Protein AF-A0A379LIK9-F1 (afdb_monomer_lite)

Structure (mmCIF, N/CA/C/O backbone):
data_AF-A0A379LIK9-F1
#
_entry.id   AF-A0A379LIK9-F1
#
loop_
_atom_site.group_PDB
_atom_site.id
_atom_site.type_symbol
_atom_site.label_atom_id
_atom_site.label_alt_id
_atom_site.label_comp_id
_atom_site.label_asym_id
_atom_site.label_entity_id
_atom_site.label_seq_id
_atom_site.pdbx_PDB_ins_code
_atom_site.Cartn_x
_atom_site.Cartn_y
_atom_site.Cartn_z
_atom_site.occupancy
_atom_site.B_iso_or_equiv
_atom_site.auth_seq_id
_atom_site.auth_comp_id
_atom_site.auth_asym_id
_atom_site.auth_atom_id
_atom_site.pdbx_PDB_model_num
ATOM 1 N N . MET A 1 1 ? 30.598 -7.008 -53.733 1.00 50.28 1 MET A N 1
ATOM 2 C CA . MET A 1 1 ? 31.332 -5.773 -54.081 1.00 50.28 1 MET A CA 1
ATOM 3 C C . MET A 1 1 ? 32.057 -5.285 -52.835 1.00 50.28 1 MET A C 1
ATOM 5 O O . MET A 1 1 ? 31.460 -5.412 -51.769 1.00 50.28 1 MET A O 1
ATOM 9 N N . PRO A 1 2 ? 33.309 -4.801 -52.920 1.00 61.75 2 PRO A N 1
ATOM 10 C CA . PRO A 1 2 ? 33.973 -4.184 -51.774 1.00 61.75 2 PRO A CA 1
ATOM 11 C C . PRO A 1 2 ? 33.208 -2.920 -51.365 1.00 61.75 2 PRO A C 1
ATOM 13 O O . PRO A 1 2 ? 32.761 -2.163 -52.229 1.00 61.75 2 PRO A O 1
ATOM 16 N N . ARG A 1 3 ? 33.009 -2.718 -50.060 1.00 68.44 3 ARG A N 1
ATOM 17 C CA . ARG A 1 3 ? 32.355 -1.509 -49.546 1.00 68.44 3 ARG A CA 1
ATOM 18 C C . ARG A 1 3 ? 33.278 -0.315 -49.782 1.00 68.44 3 ARG A C 1
ATOM 20 O O . ARG A 1 3 ? 34.474 -0.404 -49.518 1.00 68.44 3 ARG A O 1
ATOM 27 N N . GLN A 1 4 ? 32.727 0.782 -50.296 1.00 79.19 4 GLN A N 1
ATOM 28 C CA . GLN A 1 4 ? 33.438 2.056 -50.349 1.00 79.19 4 GLN A CA 1
ATOM 29 C C . GLN A 1 4 ? 33.286 2.749 -49.000 1.00 79.19 4 GLN A C 1
ATOM 31 O O . GLN A 1 4 ? 32.171 2.954 -48.528 1.00 79.19 4 GLN A O 1
ATOM 36 N N . TYR A 1 5 ? 34.421 3.069 -48.388 1.00 81.62 5 TYR A N 1
ATOM 37 C CA . TYR A 1 5 ? 34.490 3.867 -47.173 1.00 81.62 5 TYR A CA 1
ATOM 38 C C . TYR A 1 5 ? 34.576 5.354 -47.527 1.00 81.62 5 TYR A C 1
ATOM 40 O O . TYR A 1 5 ? 35.172 5.694 -48.554 1.00 81.62 5 TYR A O 1
ATOM 48 N N . PRO A 1 6 ? 34.043 6.250 -46.682 1.00 86.56 6 PRO A N 1
ATOM 49 C CA . PRO A 1 6 ? 33.421 5.978 -45.382 1.00 86.56 6 PRO A CA 1
ATOM 50 C C . PRO A 1 6 ? 31.971 5.463 -45.460 1.00 86.56 6 PRO A C 1
ATOM 52 O O . PRO A 1 6 ? 31.238 5.793 -46.387 1.00 86.56 6 PRO A O 1
ATOM 55 N N . VAL A 1 7 ? 31.547 4.688 -44.454 1.00 88.25 7 VAL A N 1
ATOM 56 C CA . VAL A 1 7 ? 30.168 4.187 -44.296 1.00 88.25 7 VAL A CA 1
ATOM 57 C C . VAL A 1 7 ? 29.578 4.722 -42.993 1.00 88.25 7 VAL A C 1
ATOM 59 O O . VAL A 1 7 ? 30.161 4.530 -41.929 1.00 88.25 7 VAL A O 1
ATOM 62 N N . MET A 1 8 ? 28.412 5.366 -43.067 1.00 88.12 8 MET A N 1
ATOM 63 C CA . MET A 1 8 ? 27.662 5.802 -41.886 1.00 88.12 8 MET A CA 1
ATOM 64 C C . MET A 1 8 ? 26.789 4.658 -41.360 1.00 88.12 8 MET A C 1
ATOM 66 O O . MET A 1 8 ? 26.064 4.016 -42.124 1.00 88.12 8 MET A O 1
ATOM 70 N N . LEU A 1 9 ? 26.877 4.406 -40.059 1.00 88.19 9 LEU A N 1
ATOM 71 C CA . LEU A 1 9 ? 26.118 3.394 -39.339 1.00 88.19 9 LEU A CA 1
ATOM 72 C C . LEU A 1 9 ? 25.338 4.045 -38.205 1.00 88.19 9 LEU A C 1
ATOM 74 O O . LEU A 1 9 ? 25.732 5.087 -37.688 1.00 88.19 9 LEU A O 1
ATOM 78 N N . TYR A 1 10 ? 24.257 3.399 -37.800 1.00 87.50 10 TYR A N 1
ATOM 79 C CA . TYR A 1 10 ? 23.312 3.907 -36.824 1.00 87.50 10 TYR A CA 1
ATOM 80 C C . TYR A 1 10 ? 23.012 2.851 -35.769 1.00 87.50 10 TYR A C 1
ATOM 82 O O . TYR A 1 10 ? 22.877 1.667 -36.083 1.00 87.50 10 TYR A O 1
ATOM 90 N N . LEU A 1 11 ? 22.864 3.306 -34.536 1.00 81.38 11 LEU A N 1
ATOM 91 C CA . LEU A 1 11 ? 22.378 2.542 -33.401 1.00 81.38 11 LEU A CA 1
ATOM 92 C C . LEU A 1 11 ? 21.003 3.110 -33.037 1.00 81.38 11 LEU A C 1
ATOM 94 O O . LEU A 1 11 ? 20.905 4.315 -32.825 1.00 81.38 11 LEU A O 1
ATOM 98 N N . ASP A 1 12 ? 19.982 2.250 -33.021 1.00 69.81 12 ASP A N 1
ATOM 99 C CA . ASP A 1 12 ? 18.580 2.496 -32.643 1.00 69.81 12 ASP A CA 1
ATOM 100 C C . ASP A 1 12 ? 17.923 3.818 -33.113 1.00 69.81 12 ASP A C 1
ATOM 102 O O . ASP A 1 12 ? 18.315 4.938 -32.776 1.00 69.81 12 ASP A O 1
ATOM 106 N N . TYR A 1 13 ? 16.834 3.694 -33.880 1.00 67.62 13 TYR A N 1
ATOM 107 C CA . TYR A 1 13 ? 15.982 4.815 -34.320 1.00 67.62 13 TYR A CA 1
ATOM 108 C C . TYR A 1 13 ? 16.731 5.999 -34.958 1.00 67.62 13 TYR A C 1
ATOM 110 O O . TYR A 1 13 ? 16.297 7.143 -34.852 1.00 67.62 13 TYR A O 1
ATOM 118 N N . LEU A 1 14 ? 17.869 5.736 -35.616 1.00 69.50 14 LEU A N 1
ATOM 119 C CA . LEU A 1 14 ? 18.690 6.733 -36.321 1.00 69.50 14 LEU A CA 1
ATOM 120 C C . LEU A 1 14 ? 19.207 7.887 -35.437 1.00 69.50 14 LEU A C 1
ATOM 122 O O . LEU A 1 14 ? 19.677 8.895 -35.961 1.00 69.50 14 LEU A O 1
ATOM 126 N N . THR A 1 15 ? 19.145 7.751 -34.109 1.00 72.12 15 THR A N 1
ATOM 127 C CA . THR A 1 15 ? 19.504 8.831 -33.173 1.00 72.12 15 THR A CA 1
ATOM 128 C C . THR A 1 15 ? 20.993 8.873 -32.856 1.00 72.12 15 THR A C 1
ATOM 130 O O . THR A 1 15 ? 21.562 9.954 -32.720 1.00 72.12 15 THR A O 1
ATOM 133 N N . ASN A 1 16 ? 21.644 7.712 -32.797 1.00 81.31 16 ASN A N 1
ATOM 134 C CA . ASN A 1 16 ? 23.081 7.600 -32.586 1.00 81.31 16 ASN A CA 1
ATOM 135 C C . ASN A 1 16 ? 23.735 7.135 -33.886 1.00 81.31 16 ASN A C 1
ATOM 137 O O . ASN A 1 16 ? 23.353 6.097 -34.424 1.00 81.31 16 ASN A O 1
ATOM 141 N N . PHE A 1 17 ? 24.717 7.881 -34.397 1.00 87.25 17 PHE A N 1
ATOM 142 C CA . PHE A 1 17 ? 25.430 7.515 -35.620 1.00 87.25 17 PHE A CA 1
ATOM 143 C C . PHE A 1 17 ? 26.945 7.516 -35.426 1.00 87.25 17 PHE A C 1
ATOM 145 O O . PHE A 1 17 ? 27.500 8.313 -34.671 1.00 87.25 17 PHE A O 1
ATOM 152 N N . ALA A 1 18 ? 27.610 6.623 -36.148 1.00 89.50 18 ALA A N 1
ATOM 153 C CA . ALA A 1 18 ? 29.056 6.517 -36.218 1.00 89.50 18 ALA A CA 1
ATOM 154 C C . ALA A 1 18 ? 29.482 6.347 -37.679 1.00 89.50 18 ALA A C 1
ATOM 156 O O . ALA A 1 18 ? 28.736 5.821 -38.505 1.00 89.50 18 ALA A O 1
ATOM 157 N N . VAL A 1 19 ? 30.685 6.805 -38.014 1.00 90.25 19 VAL A N 1
ATOM 158 C CA . VAL A 1 19 ? 31.230 6.696 -39.370 1.00 90.25 19 VAL A CA 1
ATOM 159 C C . VAL A 1 19 ? 32.422 5.754 -39.338 1.00 90.25 19 VAL A C 1
ATOM 161 O O . VAL A 1 19 ? 33.399 6.019 -38.648 1.00 90.25 19 VAL A O 1
ATOM 164 N N . ALA A 1 20 ? 32.333 4.658 -40.089 1.00 91.12 20 ALA A N 1
ATOM 165 C CA . ALA A 1 20 ? 33.449 3.755 -40.320 1.00 91.12 20 ALA A CA 1
ATOM 166 C C . ALA A 1 20 ? 34.26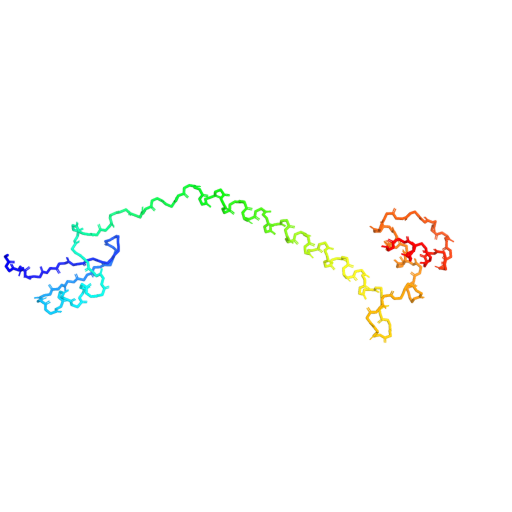2 4.250 -41.518 1.00 91.12 20 ALA A C 1
ATOM 168 O O . ALA A 1 20 ? 33.719 4.396 -42.617 1.00 91.12 20 ALA A O 1
ATOM 169 N N . HIS A 1 21 ? 35.562 4.464 -41.341 1.00 90.81 21 HIS A N 1
ATOM 170 C CA . HIS A 1 21 ? 36.481 4.872 -42.406 1.00 90.81 21 HIS A CA 1
ATOM 171 C C . HIS A 1 21 ? 37.248 3.695 -43.027 1.00 90.81 21 HIS A C 1
ATOM 173 O O . HIS A 1 21 ? 37.918 3.867 -44.046 1.00 90.81 21 HIS A O 1
ATOM 179 N N . ASN A 1 22 ? 37.148 2.502 -42.441 1.00 89.94 22 ASN A N 1
ATOM 180 C CA . ASN A 1 22 ? 37.764 1.266 -42.922 1.00 89.94 22 ASN A CA 1
ATOM 181 C C . ASN A 1 22 ? 36.968 0.028 -42.452 1.00 89.94 22 ASN A C 1
ATOM 183 O O . ASN A 1 22 ? 35.982 0.141 -41.719 1.00 89.94 22 ASN A O 1
ATOM 187 N N . GLN A 1 23 ? 37.384 -1.157 -42.908 1.00 88.69 23 GLN A N 1
ATOM 188 C CA . GLN A 1 23 ? 36.717 -2.428 -42.597 1.00 88.69 23 GLN A CA 1
ATOM 189 C C . GLN A 1 23 ? 36.802 -2.796 -41.114 1.00 88.69 23 GLN A C 1
ATOM 191 O O . GLN A 1 23 ? 35.787 -3.189 -40.546 1.00 88.69 23 GLN A O 1
ATOM 196 N N . ASP A 1 24 ? 37.942 -2.561 -40.467 1.00 90.38 24 ASP A N 1
ATOM 197 C CA . ASP A 1 24 ? 38.127 -2.870 -39.046 1.00 90.38 24 ASP A CA 1
ATOM 198 C C . ASP A 1 24 ? 37.204 -2.029 -38.144 1.00 90.38 24 ASP A C 1
ATOM 200 O O . ASP A 1 24 ? 36.648 -2.525 -37.166 1.00 90.38 24 ASP A O 1
ATOM 204 N N . GLU A 1 25 ? 37.012 -0.747 -38.466 1.00 89.69 25 GLU A N 1
ATOM 205 C CA . GLU A 1 25 ? 36.067 0.138 -37.773 1.00 89.69 25 GLU A CA 1
ATOM 206 C C . GLU A 1 25 ? 34.618 -0.274 -38.017 1.00 89.69 25 GLU A C 1
ATOM 208 O O . GLU A 1 25 ? 33.805 -0.246 -37.094 1.00 89.69 25 GLU A O 1
ATOM 213 N N . TYR A 1 26 ? 34.298 -0.683 -39.244 1.00 89.38 26 TYR A N 1
ATOM 214 C CA . TYR A 1 26 ? 32.967 -1.170 -39.581 1.00 89.38 26 TYR A CA 1
ATOM 215 C C . TYR A 1 26 ? 32.612 -2.417 -38.765 1.00 89.38 26 TYR A C 1
ATOM 217 O O . TYR A 1 26 ? 31.534 -2.464 -38.178 1.00 89.38 26 TYR A O 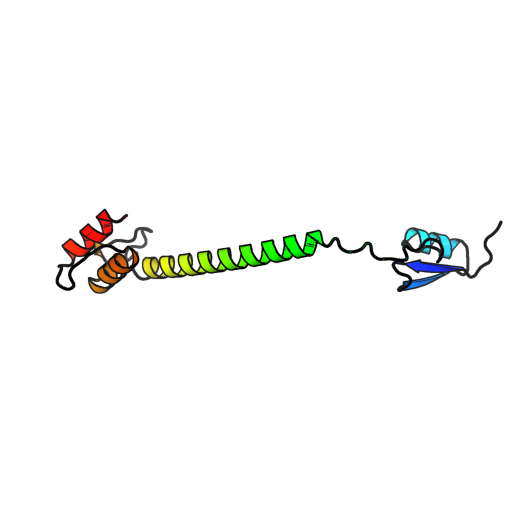1
ATOM 225 N N . ASP A 1 27 ? 33.514 -3.398 -38.684 1.00 90.00 27 ASP A N 1
ATOM 226 C CA . ASP A 1 27 ? 33.252 -4.647 -37.965 1.00 90.00 27 ASP A CA 1
ATOM 227 C C . ASP A 1 27 ? 33.093 -4.409 -36.455 1.00 90.00 27 ASP A C 1
ATOM 229 O O . ASP A 1 27 ? 32.169 -4.950 -35.847 1.00 90.00 27 ASP A O 1
ATOM 233 N N . LYS A 1 28 ? 33.894 -3.506 -35.867 1.00 90.50 28 LYS A N 1
ATOM 234 C CA . LYS A 1 28 ? 33.731 -3.071 -34.466 1.00 90.50 28 LYS A CA 1
ATOM 235 C C . LYS A 1 28 ? 32.385 -2.402 -34.211 1.00 90.50 28 LYS A C 1
ATOM 237 O O . LYS A 1 28 ? 31.743 -2.679 -33.203 1.00 90.50 28 LYS A O 1
ATOM 242 N N . LEU A 1 29 ? 31.959 -1.505 -35.099 1.00 89.56 29 LEU A N 1
ATOM 243 C CA . LEU A 1 29 ? 30.682 -0.808 -34.950 1.00 89.56 29 LEU A CA 1
ATOM 244 C C . LEU A 1 29 ? 29.503 -1.778 -35.104 1.00 89.56 29 LEU A C 1
ATOM 246 O O . LEU A 1 29 ? 28.544 -1.689 -34.344 1.00 89.56 29 LEU A O 1
ATOM 250 N N . VAL A 1 30 ? 29.591 -2.751 -36.014 1.00 87.44 30 VAL A N 1
ATOM 251 C CA . VAL A 1 30 ? 28.581 -3.813 -36.143 1.00 87.44 30 VAL A CA 1
ATOM 252 C C . VAL A 1 30 ? 28.522 -4.704 -34.902 1.00 87.44 30 VAL A C 1
ATOM 254 O O . VAL A 1 30 ? 27.425 -5.026 -34.453 1.00 87.44 30 VAL A O 1
ATOM 257 N N . GLU A 1 31 ? 29.663 -5.074 -34.315 1.00 89.94 31 GLU A N 1
ATOM 258 C CA . GLU A 1 31 ? 29.713 -5.830 -33.053 1.00 89.94 31 GLU A CA 1
ATOM 259 C C . GLU A 1 31 ? 29.079 -5.047 -31.890 1.00 89.94 31 GLU A C 1
ATOM 261 O O . GLU A 1 31 ? 28.405 -5.623 -31.039 1.00 89.94 31 GLU A O 1
ATOM 266 N N . GLN A 1 32 ? 29.215 -3.718 -31.900 1.00 86.62 32 GLN A N 1
ATOM 267 C CA . GLN A 1 32 ? 28.556 -2.806 -30.959 1.00 86.62 32 GLN A CA 1
ATOM 268 C C . GLN A 1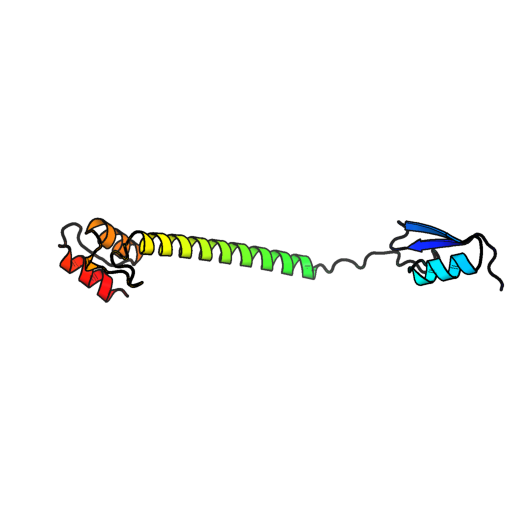 32 ? 27.063 -2.575 -31.257 1.00 86.62 32 GLN A C 1
ATOM 270 O O . GLN A 1 32 ? 26.414 -1.810 -30.547 1.00 86.62 32 GLN A O 1
ATOM 275 N N . GLY A 1 33 ? 26.508 -3.219 -32.288 1.00 85.75 33 GLY A N 1
ATOM 276 C CA . GLY A 1 33 ? 25.088 -3.145 -32.636 1.00 85.75 33 GLY A CA 1
ATOM 277 C C . GLY A 1 33 ? 24.720 -2.066 -33.657 1.00 85.75 33 GLY A C 1
ATOM 278 O O . GLY A 1 33 ? 23.539 -1.909 -33.962 1.00 85.75 33 GLY A O 1
ATOM 279 N N . TYR A 1 34 ? 25.686 -1.343 -34.232 1.00 88.88 34 TYR A N 1
ATOM 280 C CA . TYR A 1 34 ? 25.400 -0.374 -35.288 1.00 88.88 34 TYR A CA 1
ATOM 281 C C . TYR A 1 34 ? 25.071 -1.071 -36.615 1.00 88.88 34 TYR A C 1
ATOM 283 O O . TYR A 1 34 ? 25.697 -2.052 -37.020 1.00 88.88 34 TYR A O 1
ATOM 291 N N . THR A 1 35 ? 24.112 -0.522 -37.354 1.00 87.12 35 THR A N 1
ATOM 292 C CA . THR A 1 35 ? 23.651 -1.061 -38.639 1.00 87.12 35 THR A CA 1
ATOM 293 C C . THR A 1 35 ? 23.575 0.030 -39.710 1.00 87.12 35 THR A C 1
ATOM 295 O O . THR A 1 35 ? 23.634 1.219 -39.406 1.00 87.12 35 THR A O 1
ATOM 298 N N . THR A 1 36 ? 23.504 -0.340 -40.992 1.00 83.00 36 THR A N 1
ATOM 299 C CA . THR A 1 36 ? 23.277 0.645 -42.066 1.00 83.00 36 THR A CA 1
ATOM 300 C C . THR A 1 36 ? 21.855 1.185 -41.991 1.00 83.00 36 THR A C 1
ATOM 302 O O . THR A 1 36 ? 20.967 0.480 -41.525 1.00 83.00 36 THR A O 1
ATOM 305 N N . HIS A 1 37 ? 21.631 2.408 -42.478 1.00 77.38 37 HIS A N 1
ATOM 306 C CA . HIS A 1 37 ? 20.323 3.078 -42.473 1.00 77.38 37 HIS A CA 1
ATOM 307 C C . HIS A 1 37 ? 19.166 2.157 -42.913 1.00 77.38 37 HIS A C 1
ATOM 309 O O . HIS A 1 37 ? 18.132 2.080 -42.263 1.00 77.38 37 HIS A O 1
ATOM 315 N N . ASP A 1 38 ? 19.381 1.392 -43.981 1.00 73.62 38 ASP A N 1
ATOM 316 C CA . ASP A 1 38 ? 18.458 0.411 -44.573 1.00 73.62 38 ASP A CA 1
ATOM 317 C C . ASP A 1 38 ? 18.084 -0.769 -43.654 1.00 73.62 38 ASP A C 1
ATOM 319 O O . ASP A 1 38 ? 17.140 -1.501 -43.946 1.00 73.62 38 ASP A O 1
ATOM 323 N N . LYS A 1 39 ? 18.813 -0.972 -42.555 1.00 71.19 39 LYS A N 1
ATOM 324 C CA . LYS A 1 39 ? 18.606 -2.055 -41.582 1.00 71.19 39 LYS A CA 1
ATOM 325 C C . LYS A 1 39 ? 18.151 -1.568 -40.209 1.00 71.19 39 LYS A C 1
ATOM 327 O O . LYS A 1 39 ? 17.876 -2.397 -39.342 1.00 71.19 39 LYS A O 1
ATOM 332 N N . VAL A 1 40 ? 18.076 -0.257 -40.001 1.00 69.75 40 VAL A N 1
ATOM 333 C CA . VAL A 1 40 ? 17.629 0.314 -38.732 1.00 69.75 40 VAL A CA 1
ATOM 334 C C . VAL A 1 40 ? 16.119 0.146 -38.636 1.00 69.75 40 VAL A C 1
ATOM 336 O O . VAL A 1 40 ? 15.383 0.513 -39.554 1.00 69.75 40 VAL A O 1
ATOM 339 N N . LYS A 1 41 ? 15.646 -0.402 -37.513 1.00 64.50 41 LYS A N 1
ATOM 340 C CA . LYS A 1 41 ? 14.216 -0.426 -37.193 1.00 64.50 41 LYS A CA 1
ATOM 341 C C . LYS A 1 41 ? 13.721 1.021 -37.128 1.00 64.50 41 LYS A C 1
ATOM 343 O O . LYS A 1 41 ? 14.199 1.805 -36.312 1.00 64.50 41 LYS A O 1
ATOM 348 N N . THR A 1 42 ? 12.835 1.383 -38.048 1.00 59.81 42 THR A N 1
ATOM 349 C CA . THR A 1 42 ? 12.412 2.771 -38.295 1.00 59.81 42 THR A CA 1
ATOM 350 C C . THR A 1 42 ? 11.250 3.210 -37.415 1.00 59.81 42 THR A C 1
ATOM 352 O O . THR A 1 42 ? 10.990 4.403 -37.309 1.00 59.81 42 THR A O 1
ATOM 355 N N . GLU A 1 43 ? 10.595 2.276 -36.732 1.00 59.28 43 GLU A N 1
ATOM 356 C CA . GLU A 1 43 ? 9.470 2.564 -35.854 1.00 59.28 43 GLU A CA 1
ATOM 357 C C . GLU A 1 43 ? 9.674 1.832 -34.530 1.00 59.28 43 GLU A C 1
ATOM 359 O O . GLU A 1 43 ? 9.981 0.631 -34.549 1.00 59.28 43 GLU A O 1
ATOM 364 N N . PRO A 1 44 ? 9.559 2.516 -33.375 1.00 56.00 44 PRO A N 1
ATOM 365 C CA . PRO A 1 44 ? 9.315 1.797 -32.140 1.00 56.00 44 PRO A CA 1
ATOM 366 C C . PRO A 1 44 ? 8.014 1.036 -32.341 1.00 56.00 44 PRO A C 1
ATOM 368 O O . PRO A 1 44 ? 7.031 1.620 -32.801 1.00 56.00 44 PRO A O 1
ATOM 371 N N . GLU A 1 45 ? 8.024 -0.270 -32.062 1.00 58.38 45 GLU A N 1
ATOM 372 C CA . GLU A 1 45 ? 6.780 -1.036 -32.060 1.00 58.38 45 GLU A CA 1
ATOM 373 C C . GLU A 1 45 ? 5.763 -0.261 -31.215 1.00 58.38 45 GLU A C 1
ATOM 375 O O . GLU A 1 45 ? 6.130 0.221 -30.134 1.00 58.38 45 GLU A O 1
ATOM 380 N N . PRO A 1 46 ? 4.529 -0.059 -31.715 1.00 52.44 46 PRO A N 1
ATOM 381 C CA . PRO A 1 46 ? 3.521 0.651 -30.954 1.00 52.44 46 PRO A CA 1
ATOM 382 C C . PRO A 1 46 ? 3.401 -0.059 -29.611 1.00 52.44 46 PRO A C 1
ATOM 384 O O . PRO A 1 46 ? 3.132 -1.259 -29.557 1.00 52.44 46 PRO A O 1
ATOM 387 N N . VAL A 1 47 ? 3.673 0.669 -28.529 1.00 55.62 47 VAL A N 1
ATOM 388 C CA . VAL A 1 47 ? 3.470 0.162 -27.175 1.00 55.62 47 VAL A CA 1
ATOM 389 C C . VAL A 1 47 ? 1.998 -0.238 -27.117 1.00 55.62 47 VAL A C 1
ATOM 391 O O . VAL A 1 47 ? 1.126 0.607 -27.308 1.00 55.62 47 VAL A O 1
ATOM 394 N N . ASN A 1 48 ? 1.742 -1.545 -27.020 1.00 51.81 48 ASN A N 1
ATOM 395 C CA . ASN A 1 48 ? 0.409 -2.123 -27.169 1.00 51.81 48 ASN A CA 1
ATOM 396 C C . ASN A 1 48 ? -0.585 -1.386 -26.264 1.00 51.81 48 ASN A C 1
ATOM 398 O O . ASN A 1 48 ? -0.324 -1.248 -25.071 1.00 51.81 48 ASN A O 1
ATOM 402 N N . ALA A 1 49 ? -1.723 -0.956 -26.814 1.00 54.34 49 ALA A N 1
ATOM 403 C CA . ALA A 1 49 ? -2.801 -0.296 -26.068 1.00 54.34 49 ALA A CA 1
ATOM 404 C C . ALA A 1 49 ? -3.298 -1.127 -24.864 1.00 54.34 49 ALA A C 1
ATOM 406 O O . ALA A 1 49 ? -3.797 -0.568 -23.894 1.00 54.34 49 ALA A O 1
ATOM 407 N N . ASP A 1 50 ? -3.071 -2.445 -24.881 1.00 57.06 50 ASP A N 1
ATOM 408 C CA . ASP A 1 50 ? -3.344 -3.351 -23.760 1.00 57.06 50 ASP A CA 1
ATOM 409 C C . ASP A 1 50 ? -2.529 -3.013 -22.494 1.00 57.06 50 ASP A C 1
ATOM 411 O O . ASP A 1 50 ? -2.944 -3.334 -21.381 1.00 57.06 50 ASP A O 1
ATOM 415 N N . ASN A 1 51 ? -1.376 -2.347 -22.632 1.00 59.53 51 ASN A N 1
ATOM 416 C CA . ASN A 1 51 ? -0.554 -1.952 -21.490 1.00 59.53 51 ASN A CA 1
ATOM 417 C C . ASN A 1 51 ? -1.156 -0.783 -20.711 1.00 59.53 51 ASN A C 1
ATOM 419 O O . ASN A 1 51 ? -0.965 -0.739 -19.502 1.00 59.53 51 ASN A O 1
ATOM 423 N N . ASP A 1 52 ? -1.877 0.134 -21.357 1.00 61.50 52 ASP A N 1
ATOM 424 C CA . ASP A 1 52 ? -2.468 1.286 -20.664 1.00 61.50 52 ASP A CA 1
ATOM 425 C C . ASP A 1 52 ? -3.635 0.848 -19.770 1.00 61.50 52 ASP A C 1
ATOM 427 O O . ASP A 1 52 ? -3.775 1.331 -18.642 1.00 61.50 52 ASP A O 1
ATOM 431 N N . ASP A 1 53 ? -4.415 -0.138 -20.219 1.00 67.12 53 ASP A N 1
ATOM 432 C CA . ASP A 1 53 ? -5.490 -0.741 -19.427 1.00 67.12 53 ASP A CA 1
ATOM 433 C C . ASP A 1 53 ? -4.931 -1.562 -18.255 1.00 67.12 53 ASP A C 1
ATOM 435 O O . ASP A 1 53 ? -5.419 -1.451 -17.127 1.00 67.12 53 ASP A O 1
ATOM 439 N N . LEU A 1 54 ? -3.861 -2.334 -18.483 1.00 73.94 54 LEU A N 1
ATOM 440 C CA . LEU A 1 54 ? -3.156 -3.063 -17.422 1.00 73.94 54 LEU A CA 1
ATOM 441 C C . LEU A 1 54 ? -2.500 -2.119 -16.408 1.00 73.94 54 LEU A C 1
ATOM 443 O O . LEU A 1 54 ? -2.542 -2.381 -15.207 1.00 73.94 54 LEU A O 1
ATOM 447 N N . LEU A 1 55 ? -1.923 -1.012 -16.873 1.00 77.75 55 LEU A N 1
ATOM 448 C CA . LEU A 1 55 ? -1.299 -0.009 -16.020 1.00 77.75 55 LEU A CA 1
ATOM 449 C C . LEU A 1 55 ? -2.352 0.729 -15.183 1.00 77.75 55 LEU A C 1
ATOM 451 O O . LEU A 1 55 ? -2.168 0.906 -13.981 1.00 77.75 55 LEU A O 1
ATOM 455 N N . THR A 1 56 ? -3.486 1.089 -15.785 1.00 78.88 56 THR A N 1
ATOM 456 C CA . THR A 1 56 ? -4.623 1.700 -15.079 1.00 78.88 56 THR A CA 1
ATOM 457 C C . THR A 1 56 ? -5.200 0.755 -14.025 1.00 78.88 56 THR A C 1
ATOM 459 O O . THR A 1 56 ? -5.457 1.173 -12.895 1.00 78.88 56 THR A O 1
ATOM 462 N N . ALA A 1 57 ? -5.359 -0.529 -14.361 1.00 77.56 57 ALA A N 1
ATOM 463 C CA . ALA A 1 57 ? -5.808 -1.544 -13.414 1.00 77.56 57 ALA A CA 1
ATOM 464 C C . ALA A 1 57 ? -4.821 -1.717 -12.247 1.00 77.56 57 ALA A C 1
ATOM 466 O O . ALA A 1 57 ? -5.247 -1.745 -11.092 1.00 77.56 57 ALA A O 1
ATOM 467 N N . ALA A 1 58 ? -3.515 -1.760 -12.533 1.00 77.50 58 ALA A N 1
ATOM 468 C CA . ALA A 1 58 ? -2.471 -1.869 -11.519 1.00 77.50 58 ALA A CA 1
ATOM 469 C C . ALA A 1 58 ? -2.447 -0.654 -10.576 1.00 77.50 58 ALA A C 1
ATOM 47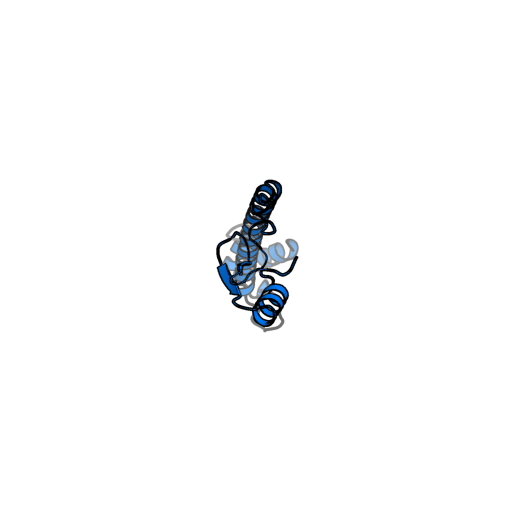1 O O . ALA A 1 58 ? -2.363 -0.829 -9.363 1.00 77.50 58 ALA A O 1
ATOM 472 N N . TYR A 1 59 ? -2.582 0.570 -11.100 1.00 81.00 59 TYR A N 1
ATOM 473 C CA . TYR A 1 59 ? -2.671 1.771 -10.262 1.00 81.00 59 TYR A CA 1
ATOM 474 C C . TYR A 1 59 ? -3.904 1.758 -9.354 1.00 81.00 59 TYR A C 1
ATOM 476 O O . TYR A 1 59 ? -3.788 2.079 -8.173 1.00 81.00 59 TYR A O 1
ATOM 484 N N . GLY A 1 60 ? -5.062 1.329 -9.865 1.00 84.56 60 GLY A N 1
ATOM 485 C CA . GLY A 1 60 ? -6.272 1.209 -9.049 1.00 84.56 60 GLY A CA 1
ATOM 486 C C . GLY A 1 60 ? -6.184 0.120 -7.972 1.00 84.56 60 GLY A C 1
ATOM 487 O O . GLY A 1 60 ? -6.830 0.225 -6.931 1.00 84.56 60 GLY A O 1
ATOM 488 N N . GLU A 1 61 ? -5.404 -0.939 -8.197 1.00 85.75 61 GLU A N 1
ATOM 489 C CA . GLU A 1 61 ? -5.150 -1.971 -7.186 1.00 85.75 61 GLU A CA 1
ATOM 490 C C . GLU A 1 61 ? -4.169 -1.486 -6.110 1.00 85.75 61 GLU A C 1
ATOM 492 O O . GLU A 1 61 ? -4.399 -1.733 -4.927 1.00 85.75 61 GLU A O 1
ATOM 497 N N . ILE A 1 62 ? -3.139 -0.726 -6.498 1.00 86.94 62 ILE A N 1
ATOM 498 C CA . ILE A 1 62 ? -2.210 -0.082 -5.560 1.00 86.94 62 ILE A CA 1
ATOM 499 C C . ILE A 1 62 ? -2.960 0.872 -4.628 1.00 86.94 62 ILE A C 1
ATOM 501 O O . ILE A 1 62 ? -2.789 0.766 -3.420 1.00 86.94 62 ILE A O 1
ATOM 505 N N . GLU A 1 63 ? -3.835 1.733 -5.155 1.00 85.44 63 GLU A N 1
ATOM 506 C CA . GLU A 1 63 ? -4.610 2.685 -4.341 1.00 85.44 63 GLU A CA 1
ATOM 507 C C . GLU A 1 63 ? -5.471 1.965 -3.286 1.00 85.44 63 GLU A C 1
ATOM 509 O O . GLU A 1 63 ? -5.466 2.325 -2.110 1.00 85.44 63 GLU A O 1
ATOM 514 N N . LYS A 1 64 ? -6.134 0.862 -3.665 1.00 86.31 64 LYS A N 1
ATOM 515 C CA . LYS A 1 64 ? -6.912 0.041 -2.719 1.00 86.31 64 LYS A CA 1
ATOM 516 C C . LYS A 1 64 ? -6.044 -0.607 -1.643 1.00 86.31 64 LYS A C 1
ATOM 518 O O . LYS A 1 64 ? -6.461 -0.682 -0.488 1.00 86.31 64 LYS A O 1
ATOM 523 N N . LEU A 1 65 ? -4.868 -1.108 -2.019 1.00 87.00 65 LEU A N 1
ATOM 524 C CA . LEU A 1 65 ? -3.930 -1.712 -1.075 1.00 87.00 65 LEU A CA 1
ATOM 525 C C . LEU A 1 65 ? -3.338 -0.663 -0.129 1.00 87.00 65 LEU A C 1
ATOM 527 O O . LEU A 1 65 ? -3.153 -0.950 1.051 1.00 87.00 65 LEU A O 1
ATOM 531 N N . GLU A 1 66 ? -3.070 0.550 -0.610 1.00 86.31 66 GLU A N 1
ATOM 532 C CA . GLU A 1 66 ? -2.616 1.670 0.218 1.00 86.31 66 GLU A CA 1
ATOM 533 C C . GLU A 1 66 ? -3.682 2.074 1.247 1.00 86.31 66 GLU A C 1
ATOM 535 O O . GLU A 1 66 ? -3.358 2.205 2.431 1.00 86.31 66 GLU A O 1
ATOM 540 N N . ASP A 1 67 ? -4.951 2.159 0.838 1.00 86.56 67 ASP A N 1
ATOM 541 C CA . ASP A 1 67 ? -6.081 2.402 1.743 1.00 86.56 67 ASP A CA 1
ATOM 542 C C . ASP A 1 67 ? -6.229 1.293 2.800 1.00 86.56 67 ASP A C 1
ATOM 544 O O . ASP A 1 67 ? -6.457 1.568 3.984 1.00 86.56 67 ASP A O 1
ATOM 548 N N . GLU A 1 68 ? -6.077 0.024 2.407 1.00 84.75 68 GLU A N 1
ATOM 549 C CA . GLU A 1 68 ? -6.146 -1.107 3.336 1.00 84.75 68 GLU A CA 1
ATOM 550 C C . GLU A 1 68 ? -4.975 -1.102 4.329 1.00 84.75 68 GLU A C 1
ATOM 552 O O . GLU A 1 68 ? -5.174 -1.323 5.528 1.00 84.75 68 GLU A O 1
ATOM 557 N N . VAL A 1 69 ? -3.762 -0.789 3.865 1.00 84.75 69 VAL A N 1
ATOM 558 C CA . VAL A 1 69 ? -2.580 -0.634 4.721 1.00 84.75 69 VAL A CA 1
ATOM 559 C C . VAL A 1 69 ? -2.777 0.505 5.716 1.00 84.75 69 VAL A C 1
ATOM 561 O O . VAL A 1 69 ? -2.436 0.345 6.889 1.00 84.75 69 VAL A O 1
ATOM 564 N N . GLU A 1 70 ? -3.344 1.633 5.295 1.00 83.62 70 GLU A N 1
ATOM 565 C CA . GLU A 1 70 ? -3.619 2.761 6.185 1.00 83.62 70 GLU A CA 1
ATOM 566 C C . GLU A 1 70 ? -4.696 2.410 7.223 1.00 83.62 70 GLU A C 1
ATOM 568 O O . GLU A 1 70 ? -4.515 2.660 8.418 1.00 83.62 70 GLU A O 1
ATOM 573 N N . LEU A 1 71 ? -5.767 1.721 6.820 1.00 77.00 71 LEU A N 1
ATOM 574 C CA . LEU A 1 71 ? -6.780 1.212 7.748 1.00 77.00 71 LEU A CA 1
ATOM 575 C C . LEU A 1 71 ? -6.180 0.227 8.762 1.00 77.00 71 LEU A C 1
ATOM 577 O O . LEU A 1 71 ? -6.499 0.279 9.954 1.00 77.00 71 LEU A O 1
ATOM 581 N N . LEU A 1 72 ? -5.318 -0.683 8.305 1.00 79.00 72 LEU A N 1
ATOM 582 C CA . LEU A 1 72 ? -4.627 -1.636 9.168 1.00 79.00 72 LEU A CA 1
ATOM 583 C C . LEU A 1 72 ? -3.682 -0.921 10.129 1.00 79.00 72 LEU A C 1
ATOM 585 O O . LEU A 1 72 ? -3.701 -1.246 11.310 1.00 79.00 72 LEU A O 1
ATOM 589 N N . ARG A 1 73 ? -2.932 0.089 9.679 1.00 75.38 73 ARG A N 1
ATOM 590 C CA . ARG A 1 73 ? -2.085 0.923 10.547 1.00 75.38 73 ARG A CA 1
ATOM 591 C C . ARG A 1 73 ? -2.893 1.661 11.601 1.00 75.38 73 ARG A C 1
ATOM 593 O O . ARG A 1 73 ? -2.489 1.679 12.757 1.00 75.38 73 ARG A O 1
ATOM 600 N N . GLN A 1 74 ? -4.048 2.214 11.244 1.00 71.25 74 GLN A N 1
ATOM 601 C CA . GLN A 1 74 ? -4.939 2.867 12.203 1.00 71.25 74 GLN A CA 1
ATOM 602 C C . GLN A 1 74 ? -5.495 1.872 13.228 1.00 71.25 74 GLN A C 1
ATOM 604 O O . GLN A 1 74 ? -5.519 2.171 14.421 1.00 71.25 74 GLN A O 1
ATOM 609 N N . LYS A 1 75 ? -5.881 0.663 12.799 1.00 69.00 75 LYS A N 1
ATOM 610 C CA . LYS A 1 75 ? -6.260 -0.427 13.715 1.00 69.00 75 LYS A CA 1
ATOM 611 C C . LYS A 1 75 ? -5.103 -0.800 14.643 1.00 69.00 75 LYS A C 1
ATOM 613 O O . LYS A 1 75 ? -5.313 -0.921 15.845 1.00 69.00 75 LYS A O 1
ATOM 618 N N . LEU A 1 76 ? -3.896 -0.939 14.102 1.00 68.50 76 LEU A N 1
ATOM 619 C CA . LEU A 1 76 ? -2.692 -1.302 14.849 1.00 68.50 76 LEU A CA 1
ATOM 620 C C . LEU A 1 76 ? -2.316 -0.218 15.863 1.00 68.50 76 LEU A C 1
ATOM 622 O O . LEU A 1 76 ? -2.048 -0.546 17.007 1.00 68.50 76 LEU A O 1
ATOM 626 N N . ALA A 1 77 ? -2.419 1.063 15.504 1.00 65.25 77 ALA A N 1
ATOM 627 C CA . ALA A 1 77 ? -2.198 2.179 16.420 1.00 65.25 77 ALA A CA 1
ATOM 628 C C . ALA A 1 77 ? -3.212 2.199 17.578 1.00 65.25 77 ALA A C 1
ATOM 630 O O . ALA A 1 77 ? -2.849 2.530 18.706 1.00 65.25 77 ALA A O 1
ATOM 631 N N . VAL A 1 78 ? -4.472 1.814 17.332 1.00 61.50 78 VAL A N 1
ATOM 632 C CA . VAL A 1 78 ? -5.459 1.630 18.409 1.00 61.50 78 VAL A CA 1
ATOM 633 C C . VAL A 1 78 ? -5.032 0.485 19.327 1.00 61.50 78 VAL A C 1
ATOM 635 O O . VAL A 1 78 ? -5.011 0.687 20.539 1.00 61.50 78 VAL A O 1
ATOM 638 N N . TYR A 1 79 ? -4.618 -0.660 18.779 1.00 60.09 79 TYR A N 1
ATOM 639 C CA . TYR A 1 79 ? -4.102 -1.782 19.573 1.00 60.09 79 TYR A CA 1
ATOM 640 C C . TYR A 1 79 ? -2.822 -1.431 20.350 1.00 60.09 79 TYR A C 1
ATOM 642 O O . TYR A 1 79 ? -2.743 -1.726 21.533 1.00 60.09 79 TYR A O 1
ATOM 650 N N . GLU A 1 80 ? -1.856 -0.738 19.747 1.00 56.84 80 GLU A N 1
ATOM 651 C CA . GLU A 1 80 ? -0.614 -0.300 20.405 1.00 56.84 80 GLU A CA 1
ATOM 652 C C . GLU A 1 80 ? -0.866 0.764 21.480 1.00 56.84 80 GLU A C 1
ATOM 654 O O . GLU A 1 80 ? -0.206 0.780 22.520 1.00 56.84 80 GLU A O 1
ATOM 659 N N . SER A 1 81 ? -1.844 1.651 21.264 1.00 56.50 81 SER A N 1
ATOM 660 C CA . SER A 1 81 ? -2.285 2.597 22.295 1.00 56.50 81 SER A CA 1
ATOM 661 C C . SER A 1 81 ? -2.988 1.892 23.459 1.00 56.50 81 SER A C 1
ATOM 663 O O . SER A 1 81 ? -2.946 2.370 24.597 1.00 56.50 81 SER A O 1
ATOM 665 N N . ALA A 1 82 ? -3.574 0.726 23.189 1.00 56.19 82 ALA A N 1
ATOM 666 C CA . ALA A 1 82 ? -4.190 -0.159 24.156 1.00 56.19 82 ALA A CA 1
ATOM 667 C C . ALA A 1 82 ? -3.127 -1.104 24.752 1.00 56.19 82 ALA A C 1
ATOM 669 O O . ALA A 1 82 ? -3.118 -2.306 24.531 1.00 56.19 82 ALA A O 1
ATOM 670 N N . LYS A 1 83 ? -2.181 -0.480 25.458 1.00 53.97 83 LYS A N 1
ATOM 671 C CA . LYS A 1 83 ? -0.986 -1.034 26.110 1.00 53.97 83 LYS A CA 1
ATOM 672 C C . LYS A 1 83 ? -0.941 -2.557 26.331 1.00 53.97 83 LYS A C 1
ATOM 674 O O . LYS A 1 83 ? -1.653 -3.094 27.171 1.00 53.97 83 LYS A O 1
ATOM 679 N N . ASP A 1 84 ? 0.067 -3.163 25.713 1.00 56.97 84 ASP A N 1
ATOM 680 C CA . ASP A 1 84 ? 0.875 -4.245 26.283 1.00 56.97 84 ASP A CA 1
ATOM 681 C C . ASP A 1 84 ? 1.760 -3.636 27.394 1.00 56.97 84 ASP A C 1
ATOM 683 O O . ASP A 1 84 ? 2.857 -3.121 27.146 1.00 56.97 84 ASP A O 1
ATOM 687 N N . THR A 1 85 ? 1.238 -3.540 28.622 1.00 55.41 85 THR A N 1
ATOM 688 C CA . THR A 1 85 ? 1.966 -2.887 29.727 1.00 55.41 85 THR A CA 1
ATOM 689 C C . THR A 1 85 ? 3.055 -3.790 30.316 1.00 55.41 85 THR A C 1
ATOM 691 O O . THR A 1 85 ? 3.913 -3.312 31.065 1.00 55.41 85 THR A O 1
ATOM 694 N N . ASN A 1 86 ? 3.039 -5.077 29.970 1.00 55.59 86 ASN A N 1
ATOM 695 C CA . ASN A 1 86 ? 3.872 -6.150 30.503 1.00 55.59 86 ASN A CA 1
ATOM 696 C C . ASN A 1 86 ? 4.870 -6.748 29.485 1.00 55.59 86 ASN A C 1
ATOM 698 O O . ASN A 1 86 ? 5.667 -7.601 29.875 1.00 55.59 86 ASN A O 1
ATOM 702 N N . GLN A 1 87 ? 4.907 -6.242 28.248 1.00 55.88 87 GLN A N 1
ATOM 703 C CA . GLN A 1 87 ? 5.774 -6.678 27.142 1.00 55.88 87 GLN A CA 1
ATOM 704 C C . GLN A 1 87 ? 5.625 -8.164 26.777 1.00 55.88 87 GLN A C 1
ATOM 706 O O . GLN A 1 87 ? 6.600 -8.803 26.370 1.00 55.88 87 GLN A O 1
ATOM 711 N N . ASP A 1 88 ? 4.433 -8.737 26.947 1.00 56.94 88 ASP A N 1
ATOM 712 C CA . ASP A 1 88 ? 4.157 -10.137 26.599 1.00 56.94 88 ASP A CA 1
ATOM 713 C C . ASP A 1 88 ? 3.584 -10.307 25.180 1.00 56.94 88 ASP A C 1
ATOM 715 O O . ASP A 1 88 ? 3.396 -11.437 24.719 1.00 56.94 88 ASP A O 1
ATOM 719 N N . GLY A 1 89 ? 3.364 -9.201 24.462 1.00 55.12 89 GLY A N 1
ATOM 720 C CA . GLY A 1 89 ? 2.766 -9.186 23.132 1.00 55.12 89 GLY A CA 1
ATOM 721 C C . GLY A 1 89 ? 1.255 -9.427 23.130 1.00 55.12 89 GLY A C 1
ATOM 722 O O . GLY A 1 89 ? 0.692 -9.653 22.057 1.00 55.12 89 GLY A O 1
ATOM 723 N N . VAL A 1 90 ? 0.592 -9.397 24.293 1.00 59.12 90 VAL A N 1
ATOM 724 C CA . VAL A 1 90 ? -0.846 -9.628 24.453 1.00 59.12 90 VAL A CA 1
ATOM 725 C C . VAL A 1 90 ? -1.525 -8.345 24.920 1.00 59.12 90 VAL A C 1
ATOM 727 O O . VAL A 1 90 ? -1.238 -7.777 25.969 1.00 59.12 90 VAL A O 1
ATOM 730 N N . VAL A 1 91 ? -2.494 -7.888 24.132 1.00 63.66 91 VAL A N 1
ATOM 731 C CA . VAL A 1 91 ? -3.315 -6.728 24.479 1.00 63.66 91 VAL A CA 1
ATOM 732 C C . VAL A 1 91 ? -4.262 -7.115 25.618 1.00 63.66 91 VAL A C 1
ATOM 734 O O . VAL A 1 91 ? -5.258 -7.809 25.412 1.00 63.66 91 VAL A O 1
ATOM 737 N N . SER A 1 92 ? -3.957 -6.671 26.838 1.00 71.88 92 SER A N 1
ATOM 738 C CA . SER A 1 92 ? -4.802 -6.934 28.001 1.00 71.88 92 SER A CA 1
ATOM 739 C C . SER A 1 92 ? -5.927 -5.904 28.106 1.00 71.88 92 SER A C 1
ATOM 741 O O . SER A 1 92 ? -5.723 -4.751 28.496 1.00 71.88 92 SER A O 1
ATOM 743 N N . TYR A 1 93 ? -7.161 -6.326 27.812 1.00 75.94 93 TYR A N 1
ATOM 744 C CA . TYR A 1 93 ? -8.363 -5.505 28.016 1.00 75.94 93 TYR A CA 1
ATOM 745 C C . TYR A 1 93 ? -8.496 -5.006 29.467 1.00 75.94 93 TYR A C 1
ATOM 747 O O . TYR A 1 93 ? -9.005 -3.907 29.704 1.00 75.94 93 TYR A O 1
ATOM 755 N N . ASP A 1 94 ? -7.983 -5.770 30.435 1.00 74.69 94 ASP A N 1
ATOM 756 C CA . ASP A 1 94 ? -7.975 -5.406 31.853 1.00 74.69 94 ASP A CA 1
ATOM 757 C C . ASP A 1 94 ? -7.059 -4.215 32.163 1.00 74.69 94 ASP A C 1
ATOM 759 O O . ASP A 1 94 ? -7.279 -3.497 33.143 1.00 74.69 94 ASP A O 1
ATOM 763 N N . GLU A 1 95 ? -6.060 -3.946 31.325 1.00 74.31 95 GLU A N 1
ATOM 764 C CA . GLU A 1 95 ? -5.132 -2.825 31.492 1.00 74.31 95 GLU A CA 1
ATOM 765 C C . GLU A 1 95 ? -5.637 -1.539 30.821 1.00 74.31 95 GLU A C 1
ATOM 767 O O . GLU A 1 95 ? -5.269 -0.435 31.235 1.00 74.31 95 GLU A O 1
ATOM 772 N N . MET A 1 96 ? -6.577 -1.656 29.877 1.00 78.25 96 MET A N 1
ATOM 773 C CA . MET A 1 96 ? -7.197 -0.517 29.197 1.00 78.25 96 MET A CA 1
ATOM 774 C C . MET A 1 96 ? -8.054 0.336 30.140 1.00 78.25 96 MET A C 1
ATOM 776 O O . MET A 1 96 ? -8.693 -0.143 31.083 1.00 78.25 96 MET A O 1
ATOM 780 N N . LYS A 1 97 ? -8.137 1.638 29.876 1.00 83.31 97 LYS A N 1
ATOM 781 C CA . LYS A 1 97 ? -9.102 2.533 30.528 1.00 83.31 97 LYS A CA 1
ATOM 782 C C . LYS A 1 97 ? -10.499 2.297 29.959 1.00 83.31 97 LYS A C 1
ATOM 784 O O . LYS A 1 97 ? -10.659 1.961 28.790 1.00 83.31 97 LYS A O 1
ATOM 789 N N . SER A 1 98 ? -11.540 2.601 30.738 1.00 85.44 98 SER A N 1
ATOM 790 C CA . SER A 1 98 ? -12.930 2.521 30.255 1.00 85.44 98 SER A CA 1
ATOM 791 C C . SER A 1 98 ? -13.157 3.317 28.965 1.00 85.44 98 SER A C 1
ATOM 793 O O . SER A 1 98 ? -13.893 2.868 28.100 1.00 85.44 98 SER A O 1
ATOM 795 N N . SER A 1 99 ? -12.501 4.469 28.794 1.00 83.25 99 SER A N 1
ATOM 796 C CA . SER A 1 99 ? -12.590 5.262 27.561 1.00 83.25 99 SER A CA 1
ATOM 797 C C . SER A 1 99 ? -11.984 4.564 26.340 1.00 83.25 99 SER A C 1
ATOM 799 O O . SER A 1 99 ? -12.499 4.724 25.237 1.00 83.25 99 SER A O 1
ATOM 801 N N . GLU A 1 100 ? -10.908 3.802 26.535 1.00 79.38 100 GLU A N 1
ATOM 802 C CA . GLU A 1 100 ? -10.213 3.055 25.480 1.00 79.38 100 GLU A CA 1
ATOM 803 C C . GLU A 1 100 ? -11.051 1.836 25.069 1.00 79.38 100 GLU A C 1
ATOM 805 O O . GLU A 1 100 ? -11.322 1.655 23.885 1.00 79.38 100 GLU A O 1
ATOM 810 N N . LEU A 1 101 ? -11.603 1.099 26.043 1.00 84.75 101 LEU A N 1
ATOM 811 C CA . LEU A 1 101 ? -12.543 -0.001 25.788 1.00 84.75 101 LEU A CA 1
ATOM 812 C C . LEU A 1 101 ? -13.795 0.475 25.038 1.00 84.75 101 LEU A C 1
ATOM 814 O O . LEU A 1 101 ? -14.232 -0.161 24.087 1.00 84.75 101 LEU A O 1
ATOM 818 N N . GLN A 1 102 ? -14.357 1.627 25.412 1.00 87.06 102 GLN A N 1
ATOM 819 C CA . GLN A 1 102 ? -15.500 2.209 24.701 1.00 87.06 102 GLN A CA 1
ATOM 820 C C . GLN A 1 102 ? -15.155 2.598 23.256 1.00 87.06 102 GLN A C 1
ATOM 822 O O . GLN A 1 102 ? -15.981 2.421 22.362 1.00 87.06 102 GLN A O 1
ATOM 827 N N . ALA A 1 103 ? -13.959 3.139 23.008 1.00 84.06 103 ALA A N 1
ATOM 828 C CA . ALA A 1 103 ? -13.514 3.466 21.655 1.00 84.06 103 ALA A CA 1
ATOM 829 C C . ALA A 1 103 ? -13.348 2.200 20.800 1.00 84.06 103 ALA A C 1
ATOM 831 O O . ALA A 1 103 ? -13.833 2.162 19.669 1.00 84.06 103 ALA A O 1
ATOM 832 N N . LEU A 1 104 ? -12.757 1.150 21.373 1.00 83.50 104 LEU A N 1
ATOM 833 C CA . LEU 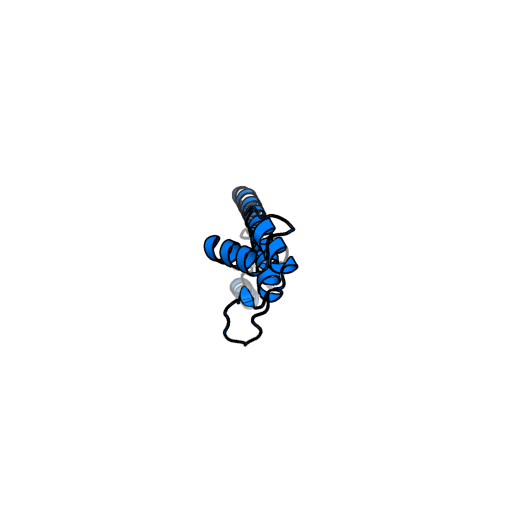A 1 104 ? -12.581 -0.149 20.730 1.00 83.50 104 LEU A CA 1
ATOM 834 C C . LEU A 1 104 ? -13.930 -0.810 20.407 1.00 83.50 104 LEU A C 1
ATOM 836 O O . LEU A 1 104 ? -14.148 -1.238 19.275 1.00 83.50 104 LEU A O 1
ATOM 840 N N . LEU A 1 105 ? -14.882 -0.813 21.344 1.00 86.38 105 LEU A N 1
ATOM 841 C CA . LEU A 1 105 ? -16.228 -1.344 21.106 1.00 86.38 105 LEU A CA 1
ATOM 842 C C . LEU A 1 105 ? -16.977 -0.559 20.017 1.00 86.38 105 LEU A C 1
ATOM 844 O O . LEU A 1 105 ? -17.629 -1.169 19.173 1.00 86.38 105 LEU A O 1
ATOM 848 N N . ARG A 1 106 ? -16.827 0.778 19.956 1.00 87.19 106 ARG A N 1
ATOM 849 C CA . ARG A 1 106 ? -17.372 1.584 18.841 1.00 87.19 106 ARG A CA 1
ATOM 850 C C . ARG A 1 106 ? -16.759 1.193 17.504 1.00 87.19 106 ARG A C 1
ATOM 852 O O . ARG A 1 106 ? -17.488 1.076 16.527 1.00 87.19 106 ARG A O 1
ATOM 859 N N . GLN A 1 107 ? -15.443 0.995 17.461 1.00 80.06 107 GLN A N 1
ATOM 860 C CA . GLN A 1 107 ? -14.741 0.582 16.247 1.00 80.06 107 GLN A CA 1
ATOM 861 C C . GLN A 1 107 ? -15.198 -0.801 15.767 1.00 80.06 107 GLN A C 1
ATOM 863 O O . GLN A 1 107 ? -15.303 -1.025 14.564 1.00 80.06 107 GLN A O 1
ATOM 868 N N . ARG A 1 108 ? -15.502 -1.710 16.700 1.00 81.69 108 ARG A N 1
ATOM 869 C CA . ARG A 1 108 ? -16.028 -3.053 16.415 1.00 81.69 108 ARG A CA 1
ATOM 870 C C . ARG A 1 108 ? -17.541 -3.092 16.166 1.00 81.69 108 ARG A C 1
ATOM 872 O O . ARG A 1 108 ? -18.062 -4.140 15.809 1.00 81.69 108 ARG A O 1
ATOM 879 N N . GLY A 1 109 ? -18.253 -1.977 16.344 1.00 84.75 109 GLY A N 1
ATOM 880 C CA . GLY A 1 109 ? -19.710 -1.923 16.198 1.00 84.75 109 GLY A CA 1
ATOM 881 C C . GLY A 1 109 ? -20.481 -2.659 17.301 1.00 84.75 109 GLY A C 1
ATOM 882 O O . GLY A 1 109 ? -21.632 -3.032 17.092 1.00 84.75 109 GLY A O 1
ATOM 883 N N . VAL A 1 110 ? -19.865 -2.873 18.466 1.00 89.69 110 VAL A N 1
ATOM 884 C CA . VAL A 1 110 ? -20.487 -3.535 19.620 1.00 89.69 110 VAL A CA 1
ATOM 885 C C . VAL A 1 110 ? -21.241 -2.501 20.452 1.00 89.69 110 VAL A C 1
ATOM 887 O O . VAL A 1 110 ? -20.688 -1.464 20.829 1.00 89.69 110 VAL A O 1
ATOM 890 N N . GLU A 1 111 ? -22.510 -2.772 20.758 1.00 91.56 111 GLU A N 1
ATOM 891 C CA . GLU A 1 111 ? -23.310 -1.901 21.617 1.00 91.56 111 GLU A CA 1
ATOM 892 C C . GLU A 1 111 ? -22.832 -1.957 23.075 1.00 91.56 111 GLU A C 1
ATOM 894 O O . GLU A 1 111 ? -22.672 -3.023 23.664 1.00 91.56 111 GLU A O 1
ATOM 899 N N . PHE A 1 112 ? -22.663 -0.787 23.688 1.00 91.75 112 PHE A N 1
ATOM 900 C CA . PHE A 1 112 ? -22.403 -0.633 25.119 1.00 91.75 112 PHE A CA 1
ATOM 901 C C . PHE A 1 112 ? -23.082 0.636 25.631 1.00 91.75 112 PHE A C 1
ATOM 903 O O . PHE A 1 112 ? -23.404 1.555 24.871 1.00 91.75 112 PHE A O 1
ATOM 910 N N . LYS A 1 113 ? -23.269 0.732 26.945 1.00 91.31 113 LYS A N 1
ATOM 911 C CA . LYS A 1 113 ? -23.771 1.944 27.594 1.00 91.31 113 LYS A CA 1
ATOM 912 C C . LYS A 1 113 ? -22.598 2.748 28.129 1.00 91.31 113 LYS A C 1
ATOM 914 O O . LYS A 1 113 ? -21.681 2.223 28.749 1.00 91.31 113 LYS A O 1
ATOM 919 N N . THR A 1 114 ? -22.669 4.071 28.009 1.00 85.44 114 THR A N 1
ATOM 920 C CA . THR A 1 114 ? -21.615 4.982 28.495 1.00 85.44 114 THR A CA 1
ATOM 921 C C . THR A 1 114 ? -21.334 4.849 29.999 1.00 85.44 114 THR A C 1
ATOM 923 O O . THR A 1 114 ? -20.268 5.245 30.460 1.00 85.44 114 THR A O 1
ATOM 926 N N . ARG A 1 115 ? -22.298 4.319 30.767 1.00 89.38 115 ARG A N 1
ATOM 927 C CA . ARG A 1 115 ? -22.208 4.079 32.217 1.00 89.38 115 ARG A CA 1
ATOM 928 C C . ARG A 1 115 ? -21.848 2.637 32.586 1.00 89.38 115 ARG A C 1
ATOM 930 O O . ARG A 1 115 ? -21.846 2.329 33.776 1.00 89.38 115 ARG A O 1
ATOM 937 N N . ASP A 1 116 ? -21.594 1.768 31.611 1.00 90.75 116 ASP A N 1
ATOM 938 C CA . ASP A 1 116 ? -21.151 0.409 31.904 1.00 90.75 116 ASP A CA 1
ATOM 939 C C . ASP A 1 116 ? -19.819 0.454 32.653 1.00 90.75 116 ASP A C 1
ATOM 941 O O . ASP A 1 116 ? -18.943 1.283 32.384 1.00 90.75 116 ASP A O 1
ATOM 945 N N . ASN A 1 117 ? -19.701 -0.413 33.657 1.00 91.62 117 ASN A N 1
ATOM 946 C CA . ASN A 1 117 ? -18.483 -0.510 34.445 1.00 91.62 117 ASN A CA 1
ATOM 947 C C . ASN A 1 117 ? -17.360 -1.145 33.610 1.00 91.62 117 ASN A C 1
ATOM 949 O O . ASN A 1 117 ? -17.601 -1.766 32.573 1.00 91.62 117 ASN A O 1
ATOM 953 N N . LYS A 1 118 ? -16.116 -0.980 34.070 1.00 88.69 118 LYS A N 1
ATOM 954 C CA . LYS A 1 118 ? -14.936 -1.471 33.352 1.00 88.69 118 LYS A CA 1
ATOM 955 C C . LYS A 1 118 ? -15.041 -2.968 33.040 1.00 88.69 118 LYS A C 1
ATOM 957 O O . LYS A 1 118 ? -14.860 -3.338 31.891 1.00 88.69 118 LYS A O 1
ATOM 962 N N . ASP A 1 119 ? -15.429 -3.785 34.013 1.00 91.38 119 ASP A N 1
ATOM 963 C CA . ASP A 1 119 ? -15.532 -5.241 33.851 1.00 91.38 119 ASP A CA 1
ATOM 964 C C . ASP A 1 119 ? -16.536 -5.652 32.761 1.00 91.38 119 ASP A C 1
ATOM 966 O O . ASP A 1 119 ? -16.309 -6.613 32.030 1.00 91.38 119 ASP A O 1
ATOM 970 N N . THR A 1 120 ? -17.645 -4.918 32.619 1.00 92.69 120 THR A N 1
ATOM 971 C CA . THR A 1 120 ? -18.623 -5.157 31.544 1.00 92.69 120 THR A CA 1
ATOM 972 C C . THR A 1 120 ? -18.023 -4.808 30.187 1.00 92.69 120 THR A C 1
ATOM 974 O O . THR A 1 120 ? -18.172 -5.573 29.241 1.00 92.69 120 THR A O 1
ATOM 977 N N . LEU A 1 121 ? -17.307 -3.684 30.093 1.00 91.00 121 LEU A N 1
ATOM 978 C CA . LEU A 1 121 ? -16.646 -3.263 28.856 1.00 91.00 121 LEU A CA 1
ATOM 979 C C . LEU A 1 121 ? -15.524 -4.232 28.446 1.00 91.00 121 LEU A C 1
ATOM 981 O O . LEU A 1 121 ? -15.380 -4.508 27.261 1.00 91.00 121 LEU A O 1
ATOM 985 N N . VAL A 1 122 ? -14.773 -4.775 29.411 1.00 89.69 122 VAL A N 1
ATOM 986 C CA . VAL A 1 122 ? -13.759 -5.817 29.178 1.00 89.69 122 VAL A CA 1
ATOM 987 C C . VAL A 1 122 ? -14.402 -7.076 28.608 1.00 89.69 122 VAL A C 1
ATOM 989 O O . VAL A 1 122 ? -13.952 -7.569 27.579 1.00 89.69 122 VAL A O 1
ATOM 992 N N . LYS A 1 123 ? -15.483 -7.566 29.228 1.00 90.44 123 LYS A N 1
ATOM 993 C CA . LYS A 1 123 ? -16.198 -8.751 28.731 1.00 90.44 123 LYS A CA 1
ATOM 994 C C . LYS A 1 123 ? -16.731 -8.552 27.322 1.00 90.44 123 LYS A C 1
ATOM 996 O O . LYS A 1 123 ? -16.503 -9.397 26.473 1.00 90.44 123 LYS A O 1
ATOM 1001 N N . LEU A 1 124 ? -17.374 -7.416 27.053 1.00 89.00 124 LEU A N 1
ATOM 1002 C CA . LEU A 1 124 ? -17.857 -7.095 25.708 1.00 89.00 124 LEU A CA 1
ATOM 1003 C C . LEU A 1 124 ? -16.713 -7.040 24.687 1.00 89.00 124 LEU A C 1
ATOM 1005 O O . LEU A 1 124 ? -16.901 -7.423 23.536 1.00 89.00 124 LEU A O 1
ATOM 1009 N N . ALA A 1 125 ? -15.533 -6.565 25.093 1.00 84.19 125 ALA A N 1
ATOM 1010 C CA . ALA A 1 125 ? -14.367 -6.526 24.221 1.00 84.19 125 ALA A CA 1
ATOM 1011 C C . ALA A 1 125 ? -13.836 -7.941 23.939 1.00 84.19 125 ALA A C 1
ATOM 1013 O O . ALA A 1 125 ? -13.588 -8.253 22.780 1.00 84.19 125 ALA A O 1
ATOM 1014 N N . GLN A 1 126 ? -13.754 -8.807 24.952 1.00 83.31 126 GLN A N 1
ATOM 1015 C CA . GLN A 1 126 ? -13.356 -10.214 24.804 1.00 83.31 126 GLN A CA 1
ATOM 1016 C C . GLN A 1 126 ? -14.358 -11.027 23.971 1.00 83.31 126 GLN A C 1
ATOM 1018 O O . GLN A 1 126 ? -13.953 -11.761 23.082 1.00 83.31 126 GLN A O 1
ATOM 1023 N N . ASP A 1 127 ? -15.661 -10.851 24.201 1.00 85.62 127 ASP A N 1
ATOM 1024 C CA . ASP A 1 127 ? -16.730 -11.558 23.476 1.00 85.62 127 ASP A CA 1
ATOM 1025 C C . ASP A 1 127 ? -16.854 -11.116 22.000 1.00 85.62 127 ASP A C 1
ATOM 1027 O O . ASP A 1 127 ? -17.607 -11.719 21.236 1.00 85.62 127 ASP A O 1
ATOM 1031 N N . SER A 1 128 ? -16.166 -10.036 21.609 1.00 78.81 128 SER A N 1
ATOM 1032 C CA . SER A 1 128 ? -16.189 -9.469 20.251 1.00 78.81 128 SER A CA 1
ATOM 1033 C C . SER A 1 128 ? -14.935 -9.748 19.419 1.00 78.81 128 SER A C 1
ATOM 1035 O O . SER A 1 128 ? -14.845 -9.241 18.298 1.00 78.81 128 SER A O 1
ATOM 1037 N N . GLU A 1 129 ? -13.965 -10.485 19.969 1.00 68.31 129 GLU A N 1
ATOM 1038 C CA . GLU A 1 129 ? -12.892 -11.119 19.184 1.00 68.31 129 GLU A CA 1
ATO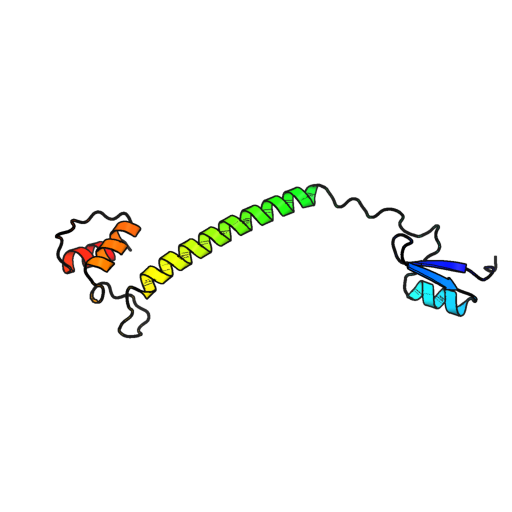M 1039 C C . GLU A 1 129 ? -13.409 -12.342 18.421 1.00 68.31 129 GLU A C 1
ATOM 1041 O O . GLU A 1 129 ? -12.986 -12.501 17.252 1.00 68.31 129 GLU A O 1
#

Radius of gyration: 34.55 Å; chains: 1; bounding box: 62×20×88 Å

Secondary structure (DSSP, 8-state):
-PPPSPEEEEETTTTEEEEESSHHHHHHHHHTT-B-GGGS--SPPP--THHHHHHHHHHHHHHHHHHHHHHHHHHHHHHHHS--SSSSS---TTTS-HHHHHHHHHHHT----TT--HHHHHHHHHTT-

InterPro domains:
  IPR018247 EF-Hand 1, calcium-binding site [PS00018] (84-96)
  IPR036361 SAP domain superfamily [G3DSA:1.10.720.30] (96-129)

pLDDT: mean 77.4, std 12.43, range [50.28, 92.69]

Sequence (129 aa):
MPRQYPVMLYLDYLTNFAVAHNQDEYDKLVEQGYTTHDKVKTEPEPVNADNDDLLTAAYGEIEKLEDEVELLRQKLAVYESAKDTNQDGVVSYDEMKSSELQALLRQRGVEFKTRDNKDTLVKLAQDSE

Organism: NCBI:txid29432

Foldseek 3Di:
DDDQDFAWWADAQNPDIDTDRDDVSVVVVVVVVTHHPVPHPNDDDPPDPVVVVVVVVVVVVVVVVVVVVVVVVVVVVLQVVQDPPPPPPDRQLLSDDPVSLVVQCVVLVHDDDPPDDSVVSNVSNVVSD